Protein AF-W1Y463-F1 (afdb_monomer_lite)

InterPro domains:
  IPR027417 P-loop containing nucleoside triphosphate hydrolase [G3DSA:3.40.50.300] (1-81)
  IPR027417 P-loop containing nucleoside triphosphate hydrolase [SSF52540] (3-91)

pLDDT: mean 80.41, std 13.1, range [51.44, 97.06]

Structure (mmCIF, N/CA/C/O backbone):
data_AF-W1Y463-F1
#
_entry.id   AF-W1Y463-F1
#
loop_
_atom_site.group_PDB
_atom_site.id
_atom_site.type_symbol
_atom_site.label_atom_id
_atom_site.label_alt_id
_atom_site.label_comp_id
_atom_site.label_asym_id
_atom_site.label_entity_id
_atom_site.label_seq_id
_atom_site.pdbx_PDB_ins_code
_atom_site.Cartn_x
_atom_site.Cartn_y
_atom_site.Cartn_z
_atom_site.occupancy
_atom_site.B_iso_or_equiv
_atom_site.auth_seq_id
_atom_site.auth_comp_id
_atom_site.auth_asym_id
_atom_site.auth_atom_id
_atom_site.pdbx_PDB_model_num
ATOM 1 N N . ALA A 1 1 ? -4.566 11.596 15.591 1.00 71.00 1 ALA A N 1
ATOM 2 C CA . ALA A 1 1 ? -4.552 10.163 15.216 1.00 71.00 1 ALA A CA 1
ATOM 3 C C . ALA A 1 1 ? -5.329 9.269 16.180 1.00 71.00 1 ALA A C 1
ATOM 5 O O . ALA A 1 1 ? -6.252 8.618 15.720 1.00 71.00 1 ALA A O 1
ATOM 6 N N . ALA A 1 2 ? -5.041 9.260 17.491 1.00 80.50 2 ALA A N 1
ATOM 7 C CA . ALA A 1 2 ? -5.723 8.367 18.445 1.00 80.50 2 ALA A CA 1
ATOM 8 C C . ALA A 1 2 ? -7.267 8.443 18.399 1.00 80.50 2 ALA A C 1
ATOM 10 O O . ALA A 1 2 ? -7.935 7.412 18.451 1.00 80.50 2 ALA A O 1
ATOM 11 N N . TYR A 1 3 ? -7.831 9.646 18.226 1.00 88.62 3 TYR A N 1
ATOM 12 C CA . TYR A 1 3 ? -9.272 9.830 18.018 1.00 88.62 3 TYR A CA 1
ATOM 13 C C . TYR A 1 3 ? -9.792 9.095 16.772 1.00 88.62 3 TYR A C 1
ATOM 15 O O . TYR A 1 3 ? -10.772 8.364 16.870 1.00 88.62 3 TYR A O 1
ATOM 23 N N . LEU A 1 4 ? -9.116 9.239 15.624 1.00 90.50 4 LEU A N 1
ATOM 24 C CA . LEU A 1 4 ? -9.502 8.585 14.367 1.00 90.50 4 LEU A CA 1
ATOM 25 C C . LEU A 1 4 ? -9.390 7.061 14.473 1.00 90.50 4 LEU A C 1
ATOM 27 O O . LEU A 1 4 ? -10.320 6.364 14.085 1.00 90.50 4 LEU A O 1
ATOM 31 N N . THR A 1 5 ? -8.314 6.541 15.073 1.00 88.69 5 THR A N 1
ATOM 32 C CA . THR A 1 5 ? -8.160 5.096 15.316 1.00 88.69 5 THR A CA 1
ATOM 33 C C . THR A 1 5 ? -9.291 4.559 16.195 1.00 88.69 5 THR A C 1
ATOM 35 O O . THR A 1 5 ? -9.872 3.516 15.901 1.00 88.69 5 THR A O 1
ATOM 38 N N . ARG A 1 6 ? -9.641 5.272 17.273 1.00 90.75 6 ARG A N 1
ATOM 39 C CA . ARG A 1 6 ? -10.755 4.885 18.148 1.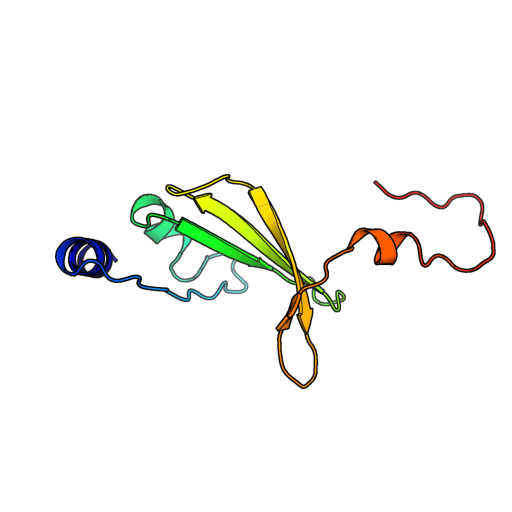00 90.75 6 ARG A CA 1
ATOM 40 C C . ARG A 1 6 ? -12.091 4.952 17.413 1.00 90.75 6 ARG A C 1
ATOM 42 O O . ARG A 1 6 ? -12.869 4.013 17.515 1.00 90.75 6 ARG A O 1
ATOM 49 N N . PHE A 1 7 ? -12.340 6.014 16.651 1.00 94.62 7 PHE A N 1
ATOM 50 C CA . PHE A 1 7 ? -13.552 6.153 15.847 1.00 94.62 7 PHE A CA 1
ATOM 51 C C . PHE A 1 7 ? -13.700 4.997 14.849 1.00 94.62 7 PHE A C 1
ATOM 53 O O . PHE A 1 7 ? -14.758 4.373 14.815 1.00 94.62 7 PHE A O 1
ATOM 60 N N . ALA A 1 8 ? -12.636 4.667 14.108 1.00 94.06 8 ALA A N 1
ATOM 61 C CA . ALA A 1 8 ? -12.599 3.542 13.174 1.00 94.06 8 ALA A CA 1
ATOM 62 C C . ALA A 1 8 ? -12.977 2.224 13.862 1.00 94.06 8 ALA A C 1
ATOM 64 O O . ALA A 1 8 ? -13.868 1.517 13.395 1.00 94.06 8 ALA A O 1
ATOM 65 N N . LYS A 1 9 ? -12.373 1.940 15.026 1.00 90.75 9 LYS A N 1
ATOM 66 C CA . LYS A 1 9 ? -12.642 0.724 15.812 1.00 90.75 9 LYS A CA 1
ATOM 67 C C . LYS A 1 9 ? -14.065 0.675 16.365 1.00 90.75 9 LYS A C 1
ATOM 69 O O . LYS A 1 9 ? -14.694 -0.372 16.309 1.00 90.75 9 LYS A O 1
ATOM 74 N N . THR A 1 10 ? -14.593 1.790 16.871 1.00 95.88 10 THR A N 1
ATOM 75 C CA . THR A 1 10 ? -15.961 1.850 17.413 1.00 95.88 10 THR A CA 1
ATOM 76 C C . THR A 1 10 ? -17.026 1.740 16.322 1.00 95.88 10 THR A C 1
ATOM 78 O O . THR A 1 10 ? -18.088 1.179 16.563 1.00 95.88 10 THR A O 1
ATOM 81 N N . ARG A 1 11 ? -16.766 2.287 15.131 1.00 97.06 11 ARG A N 1
ATOM 82 C CA . ARG A 1 11 ? -17.721 2.303 14.012 1.00 97.06 11 ARG A CA 1
ATOM 83 C C . ARG A 1 11 ? -17.557 1.118 13.057 1.00 97.06 11 ARG A C 1
ATOM 85 O O . ARG A 1 11 ? -18.414 0.937 12.203 1.00 97.06 11 ARG A O 1
ATOM 92 N N . GLY A 1 12 ? -16.474 0.348 13.175 1.00 95.25 12 GLY A N 1
ATOM 93 C CA . GLY A 1 12 ? -16.159 -0.752 12.261 1.00 95.25 12 GLY A CA 1
ATOM 94 C C . GLY A 1 12 ? -15.843 -0.291 10.835 1.00 95.25 12 GLY A C 1
ATOM 95 O O . GLY A 1 12 ? -16.169 -0.994 9.886 1.00 95.25 12 GLY A O 1
ATOM 96 N N . VAL A 1 13 ? -15.248 0.896 10.665 1.00 96.19 13 VAL A N 1
ATOM 97 C CA . VAL A 1 13 ? -14.930 1.475 9.344 1.00 96.19 13 VAL A CA 1
ATOM 98 C C . VAL A 1 13 ? -13.425 1.543 9.104 1.00 96.19 13 VAL A C 1
ATOM 100 O O . VAL A 1 13 ? -12.650 1.741 10.040 1.00 96.19 13 VAL A O 1
ATOM 103 N N . ALA A 1 14 ? -13.008 1.440 7.842 1.00 94.88 14 ALA A N 1
ATOM 104 C CA . ALA A 1 14 ? -11.626 1.685 7.442 1.00 94.88 14 ALA A CA 1
ATOM 105 C C . ALA A 1 14 ? -11.370 3.191 7.270 1.00 94.88 14 ALA A C 1
ATOM 107 O O . ALA A 1 14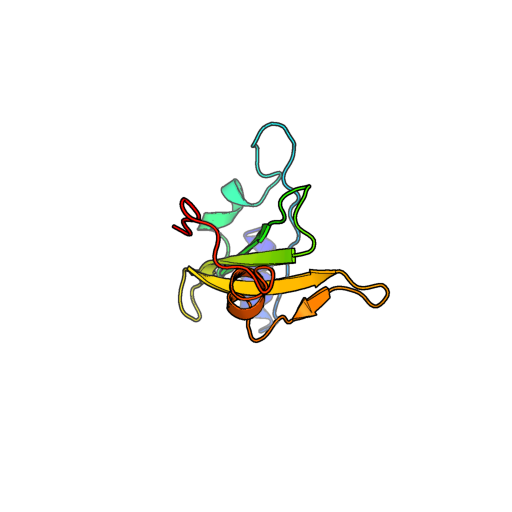 ? -12.173 3.900 6.665 1.00 94.88 14 ALA A O 1
ATOM 108 N N . ILE A 1 15 ? -10.236 3.678 7.782 1.00 94.06 15 ILE A N 1
ATOM 109 C CA . ILE A 1 15 ? -9.771 5.056 7.579 1.00 94.06 15 ILE A CA 1
ATOM 110 C C . ILE A 1 15 ? -8.386 5.007 6.947 1.00 94.06 15 ILE A C 1
ATOM 112 O O . ILE A 1 15 ? -7.464 4.427 7.518 1.00 94.06 15 ILE A O 1
ATOM 116 N N . VAL A 1 16 ? -8.239 5.667 5.799 1.00 92.44 16 VAL A N 1
ATOM 117 C CA . VAL A 1 16 ? -6.950 5.872 5.132 1.00 92.44 16 VAL A CA 1
ATOM 118 C C . VAL A 1 16 ? -6.469 7.288 5.436 1.00 92.44 16 VAL A C 1
ATOM 120 O O . VAL A 1 16 ? -7.196 8.255 5.223 1.00 92.44 16 VAL A O 1
ATOM 123 N N . MET A 1 17 ? -5.249 7.412 5.958 1.00 88.56 17 MET A N 1
ATOM 124 C CA . MET A 1 17 ? -4.605 8.698 6.228 1.00 88.56 17 MET A CA 1
ATOM 125 C C . MET A 1 17 ? -3.427 8.87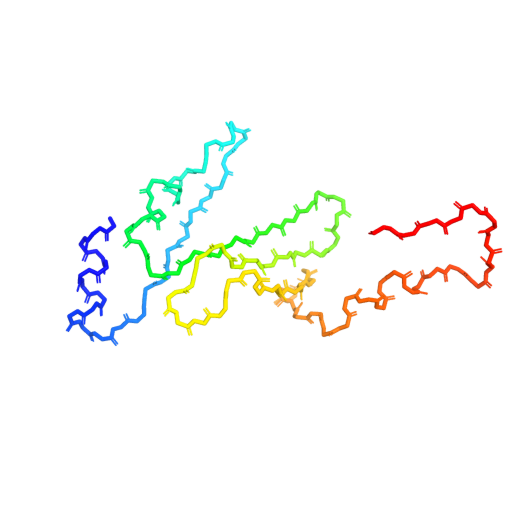9 5.276 1.00 88.56 17 MET A C 1
ATOM 127 O O . MET A 1 17 ? -2.573 8.001 5.186 1.00 88.56 17 MET A O 1
ATOM 131 N N . VAL A 1 18 ? -3.370 10.024 4.597 1.00 88.50 18 VAL A N 1
ATOM 132 C CA . VAL A 1 18 ? -2.274 10.377 3.688 1.00 88.50 18 VAL A CA 1
ATOM 133 C C . VAL A 1 18 ? -1.348 11.354 4.402 1.00 88.50 18 VAL A C 1
ATOM 135 O O . VAL A 1 18 ? -1.787 12.413 4.847 1.00 88.50 18 VAL A O 1
ATOM 138 N N . GLY A 1 19 ? -0.072 10.996 4.524 1.00 85.75 19 GLY A N 1
ATOM 139 C CA . GLY A 1 19 ? 0.969 11.883 5.036 1.00 85.75 19 GLY A CA 1
ATOM 140 C C . GLY A 1 19 ? 2.082 12.020 4.008 1.00 85.75 19 GLY A C 1
ATOM 141 O O . GLY A 1 19 ? 2.571 11.020 3.489 1.00 85.75 19 GLY A O 1
ATOM 142 N N . HIS A 1 20 ? 2.461 13.257 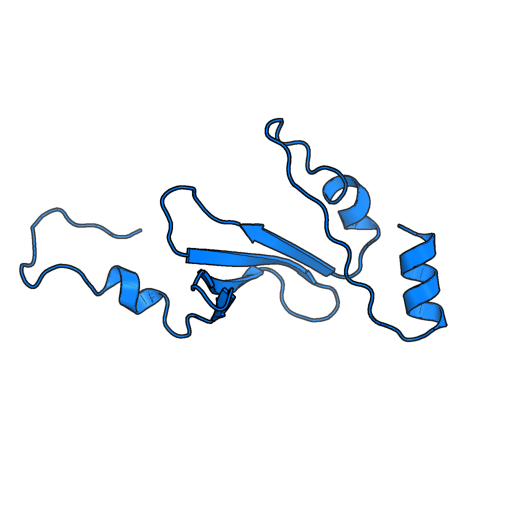3.703 1.00 82.44 20 HIS A N 1
ATOM 143 C CA . HIS A 1 20 ? 3.502 13.549 2.723 1.00 82.44 20 HIS A CA 1
ATOM 144 C C . HIS A 1 20 ? 4.885 13.503 3.381 1.00 82.44 20 HIS A C 1
ATOM 146 O O . HIS A 1 20 ? 5.040 13.828 4.557 1.00 82.44 20 HIS A O 1
ATOM 152 N N . VAL A 1 21 ? 5.906 13.112 2.626 1.00 77.81 21 VAL A N 1
ATOM 153 C CA . VAL A 1 21 ? 7.303 13.181 3.075 1.00 77.81 21 VAL A CA 1
ATOM 154 C C . VAL A 1 21 ? 7.914 14.469 2.536 1.00 77.81 21 VAL A C 1
ATOM 156 O O . VAL A 1 21 ? 7.802 14.741 1.342 1.00 77.81 21 VAL A O 1
ATOM 159 N N . THR A 1 22 ? 8.517 15.287 3.402 1.00 75.38 22 THR A N 1
ATOM 160 C CA . THR A 1 22 ? 9.196 16.526 2.990 1.00 75.38 22 THR A CA 1
ATOM 161 C C . THR A 1 22 ? 10.695 16.294 2.794 1.00 75.38 22 THR A C 1
ATOM 163 O O . THR A 1 22 ? 11.249 15.286 3.235 1.00 75.38 22 THR A O 1
ATOM 166 N N . LYS A 1 23 ? 11.361 17.242 2.117 1.00 68.31 23 LYS A N 1
ATOM 167 C CA . LYS A 1 23 ? 12.788 17.174 1.742 1.00 68.31 23 LYS A CA 1
ATOM 168 C C . LYS A 1 23 ? 13.736 16.992 2.930 1.00 68.31 23 LYS A C 1
ATOM 170 O O . LYS A 1 23 ? 14.809 16.427 2.766 1.00 68.31 23 LYS A O 1
ATOM 175 N N . ASP A 1 24 ? 13.318 17.411 4.118 1.00 64.44 24 ASP A N 1
ATOM 176 C CA . ASP A 1 24 ? 14.126 17.372 5.341 1.00 64.44 24 ASP A CA 1
ATOM 177 C C . ASP A 1 24 ? 14.205 15.958 5.949 1.00 64.44 24 ASP A C 1
ATOM 179 O O . ASP A 1 24 ? 14.685 15.773 7.066 1.00 64.44 24 ASP A O 1
ATOM 183 N N . GLY A 1 25 ? 13.653 14.945 5.267 1.00 53.59 25 GLY A N 1
ATOM 184 C CA . GLY A 1 25 ? 13.540 13.573 5.773 1.00 53.59 25 GLY A CA 1
ATOM 185 C C . GLY A 1 25 ? 12.570 13.441 6.954 1.00 53.59 25 GLY A C 1
ATOM 186 O O . GLY A 1 25 ? 12.285 12.330 7.416 1.00 53.59 25 GLY A O 1
ATOM 187 N N . SER A 1 26 ? 12.017 14.561 7.432 1.00 53.75 26 SER A N 1
ATOM 188 C CA . SER A 1 26 ? 10.891 14.577 8.344 1.00 53.75 26 SER A CA 1
ATOM 189 C C . SER A 1 26 ? 9.668 14.103 7.571 1.00 53.75 26 SER A C 1
ATOM 191 O O . SER A 1 26 ? 9.077 14.830 6.775 1.00 53.75 26 SER A O 1
ATOM 193 N N . LEU A 1 27 ? 9.286 12.847 7.792 1.00 57.12 27 LEU A N 1
ATOM 194 C CA . LEU A 1 27 ? 7.974 12.345 7.407 1.00 57.12 27 LEU A CA 1
ATOM 195 C C . LEU A 1 27 ? 6.948 13.316 8.015 1.00 57.12 27 LEU A C 1
ATOM 197 O O . LEU A 1 27 ? 6.827 13.349 9.242 1.00 57.12 27 LEU A O 1
ATOM 201 N N . ALA A 1 28 ? 6.257 14.133 7.214 1.00 53.41 28 ALA A N 1
ATOM 202 C CA . ALA A 1 28 ? 5.312 15.115 7.738 1.00 53.41 28 ALA A CA 1
ATOM 203 C C . ALA A 1 28 ? 4.085 14.375 8.277 1.00 53.41 28 ALA A C 1
ATOM 205 O O . ALA A 1 28 ? 3.094 14.167 7.583 1.00 53.41 28 ALA A O 1
ATOM 206 N N . GLY A 1 29 ? 4.192 13.900 9.517 1.00 59.56 29 GLY A N 1
ATOM 207 C CA . GLY A 1 29 ? 3.155 13.161 10.222 1.00 59.56 29 GLY A CA 1
ATOM 208 C C . GLY A 1 29 ? 3.429 11.667 10.445 1.00 59.56 29 GLY A C 1
ATOM 209 O O . GLY A 1 29 ? 3.342 11.251 11.599 1.00 59.56 29 GLY A O 1
ATOM 210 N N . PRO A 1 30 ? 3.750 10.813 9.448 1.00 60.03 30 PRO A N 1
ATOM 211 C CA . PRO A 1 30 ? 3.498 9.381 9.625 1.00 60.03 30 PRO A CA 1
ATOM 212 C C . PRO A 1 30 ? 4.440 8.662 10.598 1.00 60.03 30 PRO A C 1
ATOM 214 O O . PRO A 1 30 ? 3.992 7.725 11.245 1.00 60.03 30 PRO A O 1
ATOM 217 N N . LYS A 1 31 ? 5.682 9.127 10.802 1.00 66.38 31 LYS A N 1
ATOM 218 C CA . LYS A 1 31 ? 6.626 8.505 11.754 1.00 66.38 31 LYS A CA 1
ATOM 219 C C . LYS A 1 31 ? 6.148 8.676 13.195 1.00 66.38 31 LYS A C 1
ATOM 221 O O . LYS A 1 31 ? 6.180 7.746 13.990 1.00 66.38 31 LYS A O 1
ATOM 226 N N . VAL A 1 32 ? 5.613 9.857 13.511 1.00 72.12 32 VAL A N 1
ATOM 227 C CA . VAL A 1 32 ? 5.003 10.145 14.821 1.00 72.12 32 VAL A CA 1
ATOM 228 C C . VAL A 1 32 ? 3.730 9.314 15.024 1.00 72.12 32 VAL A C 1
ATOM 230 O O . VAL A 1 32 ? 3.376 8.965 16.148 1.00 72.12 32 VAL A O 1
ATOM 233 N N . LEU A 1 33 ? 3.037 8.968 13.935 1.00 76.25 33 LEU A N 1
ATOM 234 C CA . LEU A 1 33 ? 1.806 8.179 13.968 1.00 76.25 33 LEU A CA 1
ATOM 235 C C . LEU A 1 33 ? 2.033 6.669 13.866 1.00 76.25 33 LEU A C 1
ATOM 237 O O . LEU A 1 33 ? 1.097 5.910 14.114 1.00 76.25 33 LEU A O 1
ATOM 241 N N . GLU A 1 34 ? 3.246 6.225 13.544 1.00 76.31 34 GLU A N 1
ATOM 242 C CA . GLU A 1 34 ? 3.574 4.836 13.223 1.00 76.31 34 GLU A CA 1
ATOM 243 C C . GLU A 1 34 ? 3.204 3.876 14.357 1.00 76.31 34 GLU A C 1
ATOM 245 O O . GLU A 1 34 ? 2.693 2.778 14.127 1.00 76.31 34 GLU A O 1
ATOM 250 N N . HIS A 1 35 ? 3.346 4.312 15.609 1.00 80.75 35 HIS A N 1
ATOM 251 C CA . HIS A 1 35 ? 2.939 3.527 16.774 1.00 80.75 35 HIS A CA 1
ATOM 252 C C . HIS A 1 35 ? 1.417 3.523 17.010 1.00 80.75 35 HIS A C 1
ATOM 254 O O . HIS A 1 35 ? 0.892 2.558 17.567 1.00 80.75 35 HIS A O 1
ATOM 260 N N . CYS A 1 36 ? 0.691 4.541 16.540 1.00 83.31 36 CYS A N 1
ATOM 261 C CA . CYS A 1 36 ? -0.748 4.731 16.765 1.00 83.31 36 CYS A CA 1
ATOM 262 C C . CYS A 1 36 ? -1.657 4.144 15.668 1.00 83.31 36 CYS A C 1
ATOM 264 O O . CYS A 1 36 ? -2.875 4.082 15.863 1.00 83.31 36 CYS A O 1
ATOM 266 N N . ILE A 1 37 ? -1.091 3.748 14.526 1.00 88.25 37 ILE A N 1
ATOM 267 C CA . ILE A 1 37 ? -1.816 3.162 13.388 1.00 88.25 37 ILE A CA 1
ATOM 268 C C . ILE A 1 37 ? -1.707 1.637 13.362 1.00 88.25 37 ILE A C 1
ATOM 270 O O . ILE A 1 37 ? -0.751 1.055 13.885 1.00 88.25 37 ILE A O 1
ATOM 274 N N . ASP A 1 38 ? -2.695 0.983 12.752 1.00 91.44 38 ASP A N 1
ATOM 275 C CA . ASP A 1 38 ? -2.716 -0.475 12.608 1.00 91.44 38 ASP A CA 1
ATOM 276 C C . ASP A 1 38 ? -1.954 -0.954 11.351 1.00 91.44 38 ASP A C 1
ATOM 278 O O . ASP A 1 38 ? -1.398 -2.051 11.359 1.00 91.44 38 ASP A O 1
ATOM 282 N N . CYS A 1 39 ? -1.845 -0.115 10.313 1.00 91.38 39 CYS A N 1
ATOM 283 C CA . CYS A 1 39 ? -1.072 -0.374 9.096 1.00 91.38 39 CYS A CA 1
ATOM 284 C C . CYS A 1 39 ? -0.332 0.900 8.644 1.00 91.38 39 CYS A C 1
ATOM 286 O O . CYS A 1 39 ? -0.890 1.992 8.737 1.00 91.38 39 CYS A O 1
ATOM 288 N N . SER A 1 40 ? 0.909 0.752 8.179 1.00 90.38 40 SER A N 1
ATOM 289 C CA . SER A 1 40 ? 1.749 1.793 7.582 1.00 90.38 40 SER A CA 1
ATOM 290 C C . SER A 1 40 ? 2.271 1.295 6.242 1.00 90.38 40 SER A C 1
ATOM 292 O O . SER A 1 40 ? 2.912 0.240 6.174 1.00 90.38 40 SER A O 1
ATOM 294 N N . VAL A 1 41 ? 2.003 2.062 5.190 1.00 90.88 41 VAL A N 1
ATOM 295 C CA . VAL A 1 41 ? 2.408 1.746 3.824 1.00 90.88 41 VAL A CA 1
ATOM 296 C C . VAL A 1 41 ? 3.037 2.986 3.209 1.00 90.88 41 VAL A C 1
ATOM 298 O O . VAL A 1 41 ? 2.486 4.081 3.322 1.00 90.88 41 VAL A O 1
ATOM 301 N N . LEU A 1 42 ? 4.195 2.812 2.581 1.00 89.44 42 LEU A N 1
ATOM 302 C CA . LEU A 1 42 ? 4.922 3.871 1.899 1.00 89.44 42 LEU A CA 1
ATOM 303 C C . LEU A 1 42 ? 4.814 3.654 0.394 1.00 89.44 42 LEU A C 1
ATOM 305 O O . LEU A 1 42 ? 5.168 2.585 -0.099 1.00 89.44 42 LEU A O 1
ATOM 309 N N . LEU A 1 43 ? 4.326 4.666 -0.319 1.00 90.25 43 LEU A N 1
ATOM 310 C CA . LEU A 1 43 ? 4.439 4.734 -1.769 1.00 90.25 43 LEU A CA 1
ATOM 311 C C . LEU A 1 43 ? 5.693 5.539 -2.095 1.00 90.25 43 LEU A C 1
ATOM 313 O O . LEU A 1 43 ? 5.718 6.750 -1.886 1.00 90.25 43 LEU A O 1
ATOM 317 N N . ASP A 1 44 ? 6.711 4.848 -2.582 1.00 86.38 44 ASP A N 1
ATOM 318 C CA . ASP A 1 44 ? 7.987 5.433 -2.967 1.00 86.38 44 ASP A CA 1
ATOM 319 C C . ASP A 1 44 ? 8.164 5.387 -4.488 1.00 86.38 44 ASP A C 1
ATOM 321 O O . ASP A 1 44 ? 7.594 4.544 -5.189 1.00 86.38 44 ASP A O 1
ATOM 325 N N . GLY A 1 45 ? 8.933 6.326 -5.011 1.00 81.81 45 GLY A N 1
ATOM 326 C CA . GLY A 1 45 ? 9.242 6.446 -6.420 1.00 81.81 45 GLY A CA 1
ATOM 327 C C . GLY A 1 45 ? 10.513 7.242 -6.591 1.00 81.81 45 GLY A C 1
ATOM 328 O O . GLY A 1 45 ? 10.523 8.436 -6.301 1.00 81.81 45 GLY A O 1
ATOM 329 N N . ASP A 1 46 ? 11.550 6.590 -7.104 1.00 73.12 46 ASP A N 1
ATOM 330 C CA . ASP A 1 46 ? 12.743 7.303 -7.541 1.00 73.12 46 ASP A CA 1
ATOM 331 C C . ASP A 1 46 ? 12.387 8.246 -8.703 1.00 73.12 46 ASP A C 1
ATOM 333 O O . ASP A 1 46 ? 11.509 7.938 -9.519 1.00 73.12 46 ASP A O 1
ATOM 337 N N . ALA A 1 47 ? 13.054 9.397 -8.768 1.00 63.25 47 ALA A N 1
ATOM 338 C CA . ALA A 1 47 ? 12.774 10.450 -9.740 1.00 63.25 47 ALA A CA 1
ATOM 339 C C . ALA A 1 47 ? 12.924 9.951 -11.187 1.00 63.25 47 ALA A C 1
ATOM 341 O O . ALA A 1 47 ? 12.122 10.323 -12.045 1.00 63.25 47 ALA A O 1
ATOM 342 N N . ASP A 1 48 ? 13.882 9.052 -11.424 1.00 60.22 48 ASP A N 1
ATOM 343 C CA . ASP A 1 48 ? 14.154 8.453 -12.737 1.00 60.22 48 ASP A CA 1
ATOM 344 C C . ASP A 1 48 ? 13.330 7.188 -13.020 1.00 60.22 48 ASP A C 1
ATOM 34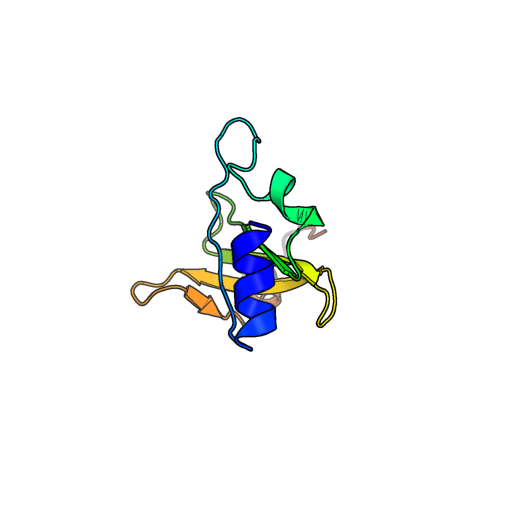6 O O . ASP A 1 48 ? 13.285 6.694 -14.151 1.00 60.22 48 ASP A O 1
ATOM 350 N N . SER A 1 49 ? 12.635 6.644 -12.018 1.00 71.19 49 SER A N 1
ATOM 351 C CA . SER A 1 49 ? 11.837 5.438 -12.205 1.00 71.19 49 SER A CA 1
ATOM 352 C C . SER A 1 49 ? 10.434 5.782 -12.700 1.00 71.19 49 SER A C 1
ATOM 354 O O . SER A 1 49 ? 9.675 6.519 -12.067 1.00 71.19 49 SER A O 1
ATOM 356 N N . ARG A 1 50 ? 10.025 5.159 -13.812 1.00 79.19 50 ARG A N 1
ATOM 357 C CA . ARG A 1 50 ? 8.616 5.137 -14.266 1.00 79.19 50 ARG A CA 1
ATOM 358 C C . ARG A 1 50 ? 7.707 4.344 -13.321 1.00 79.19 50 ARG A C 1
ATOM 360 O O . ARG A 1 50 ? 6.482 4.391 -13.452 1.00 79.19 50 ARG A O 1
ATOM 367 N N . PHE A 1 51 ? 8.305 3.610 -12.388 1.00 86.25 51 PHE A N 1
ATOM 368 C CA . PHE A 1 51 ? 7.608 2.763 -11.443 1.00 86.25 51 PHE A CA 1
ATOM 369 C C . PHE A 1 51 ? 7.525 3.418 -10.066 1.00 86.25 51 PHE A C 1
ATOM 371 O O . PHE A 1 51 ? 8.331 4.265 -9.675 1.00 86.25 51 PHE A O 1
ATOM 378 N N . ARG A 1 52 ? 6.500 3.020 -9.329 1.00 89.75 52 ARG A N 1
ATOM 379 C CA . ARG A 1 52 ? 6.257 3.357 -7.935 1.00 89.75 52 ARG A CA 1
ATOM 380 C C . ARG A 1 52 ? 6.147 2.056 -7.166 1.00 89.75 52 ARG A C 1
ATOM 382 O O . ARG A 1 52 ? 5.470 1.128 -7.606 1.00 89.75 52 ARG A O 1
ATOM 389 N N . THR A 1 53 ? 6.808 1.981 -6.027 1.00 89.62 53 THR A N 1
ATOM 390 C CA . THR A 1 53 ? 6.758 0.821 -5.146 1.00 89.62 53 THR A CA 1
ATOM 391 C C . THR A 1 53 ? 5.939 1.159 -3.921 1.00 89.62 53 THR A C 1
ATOM 393 O O . THR A 1 53 ? 6.235 2.122 -3.219 1.00 89.62 53 THR A O 1
ATOM 396 N N . LEU A 1 54 ? 4.925 0.353 -3.647 1.00 92.00 54 LEU A N 1
ATOM 397 C CA . LEU A 1 54 ? 4.139 0.419 -2.431 1.00 92.00 54 LEU A CA 1
ATOM 398 C C . LEU A 1 54 ? 4.665 -0.653 -1.474 1.00 92.00 54 LEU A C 1
ATOM 400 O O . LEU A 1 54 ? 4.571 -1.840 -1.781 1.00 92.00 54 LEU A O 1
ATOM 404 N N . ARG A 1 55 ? 5.236 -0.253 -0.337 1.00 90.62 55 ARG A N 1
ATOM 405 C CA . ARG A 1 55 ? 5.817 -1.180 0.642 1.00 90.62 55 ARG A CA 1
ATOM 406 C C . ARG A 1 55 ? 5.152 -1.043 1.999 1.00 90.62 55 ARG A C 1
ATOM 408 O O . ARG A 1 55 ? 5.036 0.062 2.531 1.00 90.62 55 ARG A O 1
ATOM 415 N N . SER A 1 56 ? 4.756 -2.169 2.590 1.00 91.44 56 SER A N 1
ATOM 416 C CA . SER A 1 56 ? 4.281 -2.175 3.975 1.00 91.44 56 SER A CA 1
ATOM 417 C C . SER A 1 56 ? 5.448 -2.159 4.961 1.00 91.44 56 SER A C 1
ATOM 419 O O . SER A 1 56 ? 6.292 -3.054 4.948 1.00 91.44 56 SER A O 1
ATOM 421 N N . HIS A 1 57 ? 5.462 -1.169 5.852 1.00 88.31 57 HIS A N 1
ATOM 422 C CA . HIS A 1 57 ? 6.413 -1.078 6.967 1.00 88.31 57 HIS A CA 1
ATOM 423 C C . HIS A 1 57 ? 5.814 -1.597 8.279 1.00 88.31 57 HIS A C 1
ATOM 425 O O . HIS A 1 57 ? 6.528 -2.063 9.163 1.00 88.31 57 HIS A O 1
ATOM 431 N N . LYS A 1 58 ? 4.483 -1.549 8.398 1.00 90.75 58 LYS A N 1
ATOM 432 C CA . LYS A 1 58 ? 3.731 -2.092 9.527 1.00 90.75 58 LYS A CA 1
ATOM 433 C C . LYS A 1 58 ? 2.404 -2.626 9.018 1.00 90.75 58 LYS A C 1
ATOM 435 O O . LYS A 1 58 ? 1.681 -1.907 8.338 1.00 90.75 58 LYS A O 1
ATOM 440 N N . ASN A 1 59 ? 2.044 -3.844 9.399 1.00 92.75 59 ASN A N 1
ATOM 441 C CA . ASN A 1 59 ? 0.754 -4.423 9.053 1.00 92.75 59 ASN A CA 1
ATOM 442 C C . ASN A 1 59 ? 0.276 -5.334 10.183 1.00 92.75 59 ASN A C 1
ATOM 444 O O . ASN A 1 59 ? 0.871 -6.374 10.434 1.00 92.75 59 ASN A O 1
ATOM 448 N N . ARG A 1 60 ? -0.782 -4.942 10.900 1.00 92.00 60 ARG A N 1
ATOM 449 C CA . ARG A 1 60 ? -1.405 -5.806 11.919 1.00 92.00 60 ARG A CA 1
ATOM 450 C C . ARG A 1 60 ? -2.347 -6.859 11.334 1.00 92.00 60 ARG A C 1
ATOM 452 O O . ARG A 1 60 ? -2.828 -7.701 12.083 1.00 92.00 60 ARG A O 1
ATOM 459 N N . PHE A 1 61 ? -2.615 -6.801 10.032 1.00 91.38 61 PHE A N 1
ATOM 460 C CA . PHE A 1 61 ? -3.603 -7.639 9.353 1.00 91.38 61 PHE A CA 1
ATOM 461 C C . PHE A 1 61 ? -2.989 -8.531 8.263 1.00 91.38 61 PHE A C 1
ATOM 463 O O . PHE A 1 61 ? -3.728 -9.160 7.514 1.00 91.38 61 PHE A O 1
ATOM 470 N N . GLY A 1 62 ? -1.660 -8.585 8.149 1.00 91.12 62 GLY A N 1
ATOM 471 C CA . GLY A 1 62 ? -0.965 -9.315 7.089 1.00 91.12 62 GLY A CA 1
ATOM 472 C C . GLY A 1 62 ? 0.550 -9.229 7.229 1.00 91.12 62 GLY A C 1
ATOM 473 O O . GLY A 1 62 ? 1.055 -8.807 8.273 1.00 91.12 62 GLY A O 1
ATOM 474 N N . ALA A 1 63 ? 1.280 -9.625 6.186 1.00 90.19 63 ALA A N 1
ATOM 475 C CA . ALA A 1 63 ? 2.732 -9.584 6.222 1.00 90.19 63 ALA A CA 1
ATOM 476 C C . ALA A 1 63 ? 3.260 -8.143 6.149 1.00 90.19 63 ALA A C 1
ATOM 478 O O . ALA A 1 63 ? 2.667 -7.236 5.556 1.00 90.19 63 ALA A O 1
ATOM 479 N N . VAL A 1 64 ? 4.405 -7.943 6.797 1.00 88.69 64 VAL A N 1
ATOM 480 C CA . VAL A 1 64 ? 5.254 -6.764 6.611 1.00 88.69 64 VAL A CA 1
ATOM 481 C C . VAL A 1 64 ? 6.184 -7.006 5.425 1.00 88.69 64 VAL A C 1
ATOM 483 O O . VAL A 1 64 ? 6.453 -8.154 5.078 1.00 88.69 64 VAL A O 1
ATOM 486 N N . ASN A 1 65 ? 6.698 -5.940 4.814 1.00 85.75 65 ASN A N 1
ATOM 487 C CA . ASN A 1 65 ? 7.557 -6.000 3.626 1.00 85.75 65 ASN A CA 1
ATOM 488 C C . ASN A 1 65 ? 6.905 -6.606 2.371 1.00 85.75 65 ASN A C 1
ATOM 490 O O . ASN A 1 65 ? 7.614 -6.922 1.417 1.00 85.75 65 ASN A O 1
ATOM 494 N N . GLU A 1 66 ? 5.575 -6.710 2.326 1.00 87.19 66 GLU A N 1
ATOM 495 C CA . GLU A 1 66 ? 4.877 -6.895 1.054 1.00 87.19 66 GLU A CA 1
ATOM 496 C C . GLU A 1 66 ? 5.162 -5.705 0.129 1.00 87.19 66 GLU A C 1
ATOM 498 O O . GLU A 1 66 ? 5.202 -4.548 0.571 1.00 87.19 66 GLU A O 1
ATOM 503 N N . LEU A 1 67 ? 5.385 -6.016 -1.149 1.00 88.31 67 LEU A N 1
ATOM 504 C CA . LEU A 1 67 ? 5.776 -5.072 -2.186 1.00 88.31 67 LEU A CA 1
ATOM 505 C C . LEU A 1 67 ? 4.772 -5.133 -3.337 1.00 88.31 67 LEU A C 1
ATOM 507 O O . LEU A 1 67 ? 4.673 -6.146 -4.023 1.00 88.31 67 LEU A O 1
ATOM 511 N N . GLY A 1 68 ? 4.079 -4.025 -3.575 1.00 90.88 68 GLY A N 1
ATOM 512 C CA . GLY A 1 68 ? 3.344 -3.786 -4.812 1.00 90.88 68 GLY A CA 1
ATOM 513 C C . GLY A 1 68 ? 4.165 -2.901 -5.742 1.00 90.88 68 GLY A C 1
ATOM 514 O O . GLY A 1 68 ? 4.721 -1.893 -5.303 1.00 90.88 68 GLY A O 1
ATOM 515 N N . VAL A 1 69 ? 4.244 -3.252 -7.023 1.00 91.00 69 VAL A N 1
ATOM 516 C CA . VAL A 1 69 ? 4.904 -2.425 -8.042 1.00 91.00 69 VAL A CA 1
ATOM 517 C C . VAL A 1 69 ? 3.840 -1.858 -8.968 1.00 91.00 69 VAL A C 1
ATOM 519 O O . VAL A 1 69 ? 2.985 -2.587 -9.461 1.00 91.00 69 VAL A O 1
ATOM 522 N N . PHE A 1 70 ? 3.889 -0.552 -9.204 1.00 91.62 70 PHE A N 1
ATOM 523 C CA . PHE A 1 70 ? 2.913 0.176 -10.003 1.00 91.62 70 PHE A CA 1
ATOM 524 C C . PHE A 1 70 ? 3.614 1.040 -11.047 1.00 91.62 70 PHE A C 1
ATOM 526 O O . PHE A 1 70 ? 4.695 1.564 -10.800 1.00 91.62 70 PHE A O 1
ATOM 533 N N . ALA A 1 71 ? 2.992 1.230 -12.204 1.00 89.81 71 ALA A N 1
ATOM 534 C CA . ALA A 1 71 ? 3.406 2.195 -13.215 1.00 89.81 71 ALA A CA 1
ATOM 535 C C . ALA A 1 71 ? 2.388 3.338 -13.265 1.00 89.81 71 ALA A C 1
ATOM 537 O O . ALA A 1 71 ? 1.180 3.093 -13.253 1.00 89.81 71 ALA A O 1
ATOM 538 N N . MET A 1 72 ? 2.863 4.583 -13.328 1.00 88.75 72 MET A N 1
ATOM 539 C CA . MET A 1 72 ? 1.977 5.729 -13.536 1.00 88.75 72 MET A CA 1
ATOM 540 C C . MET A 1 72 ? 1.658 5.852 -15.026 1.00 88.75 72 MET A C 1
ATOM 542 O O . MET A 1 72 ? 2.551 6.030 -15.850 1.00 88.75 72 MET A O 1
ATOM 546 N N . THR A 1 73 ? 0.381 5.744 -15.364 1.00 89.31 73 THR A N 1
ATOM 547 C CA . THR A 1 73 ? -0.144 5.920 -16.721 1.00 89.31 73 THR A CA 1
ATOM 548 C C . THR A 1 73 ? -0.992 7.186 -16.785 1.00 89.31 73 THR A C 1
ATOM 550 O O . THR A 1 73 ? -1.295 7.791 -15.756 1.00 89.31 73 THR A O 1
ATOM 553 N N . GLU A 1 74 ? -1.442 7.566 -17.979 1.00 91.12 74 GLU A N 1
ATOM 554 C CA . GLU A 1 74 ? -2.387 8.679 -18.157 1.00 91.12 74 GLU A CA 1
ATOM 555 C C . GLU A 1 74 ? -3.709 8.467 -17.398 1.00 91.12 74 GLU A C 1
ATOM 557 O O . GLU A 1 74 ? -4.368 9.427 -17.011 1.00 91.12 74 GLU A O 1
ATOM 562 N N . GLN A 1 75 ? -4.075 7.208 -17.138 1.00 94.06 75 GLN A N 1
ATOM 563 C CA . GLN A 1 75 ? -5.277 6.829 -16.392 1.00 94.06 75 GLN A CA 1
ATOM 564 C C . GLN A 1 75 ? -5.018 6.645 -14.885 1.00 94.06 75 GLN A C 1
ATOM 566 O O . GLN A 1 75 ? -5.938 6.313 -14.140 1.00 94.06 75 GLN A O 1
ATOM 571 N N . GLY A 1 76 ? -3.780 6.852 -14.422 1.00 90.94 76 GLY A N 1
ATOM 572 C CA . GLY A 1 76 ? -3.368 6.674 -13.029 1.00 90.94 76 GLY A CA 1
ATOM 573 C C . GLY A 1 76 ? -2.442 5.475 -12.800 1.00 90.94 76 GLY A C 1
ATOM 574 O O . GLY A 1 76 ? -1.817 4.959 -13.731 1.00 90.94 76 GLY A O 1
ATOM 575 N N . LEU A 1 77 ? -2.323 5.056 -11.535 1.00 91.00 77 LEU A N 1
ATOM 576 C CA . LEU A 1 77 ? -1.452 3.954 -11.118 1.00 91.00 77 LEU A CA 1
ATOM 577 C C . LEU A 1 77 ? -2.027 2.603 -11.550 1.00 91.00 77 LEU A C 1
ATOM 579 O O . LEU A 1 77 ? -3.127 2.229 -11.148 1.00 91.00 77 LEU A O 1
ATOM 583 N N . ARG A 1 78 ? -1.245 1.851 -12.324 1.00 91.75 78 ARG A N 1
ATOM 584 C CA . ARG A 1 78 ? -1.568 0.491 -12.760 1.00 91.75 78 ARG A CA 1
ATOM 585 C C . ARG A 1 78 ? -0.583 -0.503 -12.166 1.00 91.75 78 AR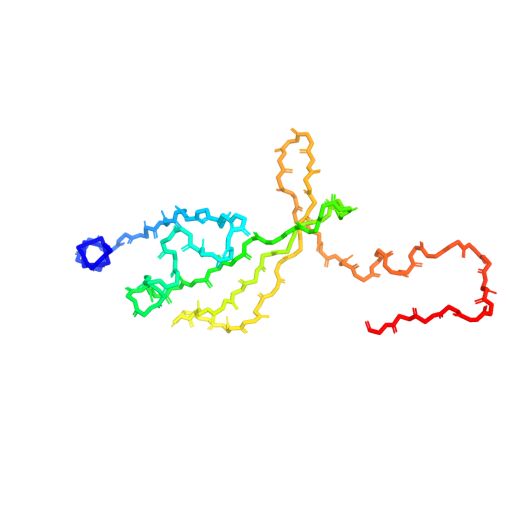G A C 1
ATOM 587 O O . ARG A 1 78 ? 0.621 -0.271 -12.208 1.00 91.75 78 ARG A O 1
ATOM 594 N N . GLU A 1 79 ? -1.092 -1.608 -11.637 1.00 91.50 79 GLU A N 1
ATOM 595 C CA . GLU A 1 79 ? -0.268 -2.691 -11.096 1.00 91.50 79 GLU A CA 1
ATOM 596 C C . GLU A 1 79 ? 0.619 -3.326 -12.179 1.00 91.50 79 GLU A C 1
ATOM 598 O O . GLU A 1 79 ? 0.192 -3.543 -13.317 1.00 91.50 79 GLU A O 1
ATOM 603 N N . VAL A 1 80 ? 1.860 -3.637 -11.804 1.00 89.25 80 VAL A N 1
ATOM 604 C CA . VAL A 1 80 ? 2.840 -4.359 -12.614 1.00 89.25 80 VAL A CA 1
ATOM 605 C C . VAL A 1 80 ? 3.014 -5.754 -12.026 1.00 89.25 80 VAL A C 1
ATOM 607 O O . VAL A 1 80 ? 3.727 -5.946 -11.046 1.00 89.25 80 VAL A O 1
ATOM 610 N N . SER A 1 81 ? 2.380 -6.742 -12.654 1.00 84.06 81 SER A N 1
ATOM 611 C CA . SER A 1 81 ? 2.341 -8.125 -12.158 1.00 84.06 81 SER A CA 1
ATOM 612 C C . SER A 1 81 ? 3.684 -8.856 -12.271 1.00 84.06 81 SER A C 1
ATOM 614 O O . SER A 1 81 ? 3.952 -9.780 -11.511 1.00 84.06 81 SER A O 1
ATOM 616 N N . ASN A 1 82 ? 4.534 -8.463 -13.227 1.00 80.75 82 ASN A N 1
ATOM 617 C CA . ASN A 1 82 ? 5.865 -9.038 -13.423 1.00 80.75 82 ASN A CA 1
ATOM 618 C C . ASN A 1 82 ? 6.929 -7.928 -13.453 1.00 80.75 82 ASN A C 1
ATOM 620 O O . ASN A 1 82 ? 7.332 -7.486 -14.532 1.00 80.75 82 ASN A O 1
ATOM 624 N N . PRO A 1 83 ? 7.388 -7.456 -12.283 1.00 73.06 83 PRO A N 1
ATOM 625 C CA . PRO A 1 83 ? 8.433 -6.440 -12.217 1.00 73.06 83 PRO A CA 1
ATOM 626 C C . PRO A 1 83 ? 9.785 -6.961 -12.732 1.00 73.06 83 PRO A C 1
ATOM 628 O O . PRO A 1 83 ? 10.584 -6.188 -13.251 1.00 73.06 83 PRO A O 1
ATOM 631 N N . SER A 1 84 ? 10.040 -8.271 -12.665 1.00 70.94 84 SER A N 1
ATOM 632 C CA . SER A 1 84 ? 11.287 -8.881 -13.145 1.00 70.94 84 SER A CA 1
ATOM 633 C C . SER A 1 84 ? 11.467 -8.760 -14.659 1.00 70.94 84 SER A C 1
ATOM 635 O O . SER A 1 84 ? 12.598 -8.650 -15.126 1.00 70.94 84 SER A O 1
ATOM 637 N N . ALA A 1 85 ? 10.373 -8.701 -15.428 1.00 63.88 85 ALA A N 1
ATOM 638 C CA . ALA A 1 85 ? 10.424 -8.475 -16.873 1.00 63.88 85 ALA A CA 1
ATOM 639 C C . ALA A 1 85 ? 11.173 -7.182 -17.246 1.00 63.88 85 ALA A C 1
ATOM 641 O O . ALA A 1 85 ? 11.819 -7.133 -18.286 1.00 63.88 85 ALA A O 1
ATOM 642 N N . ILE A 1 86 ? 11.157 -6.173 -16.367 1.00 63.56 86 ILE A N 1
ATOM 643 C CA . ILE A 1 86 ? 11.851 -4.891 -16.562 1.00 63.56 86 ILE A CA 1
ATOM 644 C C . ILE A 1 86 ? 13.376 -5.084 -16.583 1.00 63.56 86 ILE A C 1
ATOM 646 O O . ILE A 1 86 ? 14.074 -4.450 -17.372 1.00 63.56 86 ILE A O 1
ATOM 650 N N . PHE A 1 87 ? 13.897 -5.978 -15.741 1.00 63.62 87 PHE A N 1
ATOM 651 C CA . PHE A 1 87 ? 15.327 -6.300 -15.691 1.00 63.62 87 PHE A CA 1
ATOM 652 C C . PHE A 1 87 ? 15.745 -7.290 -16.786 1.00 63.62 87 PHE A C 1
ATOM 654 O O . PHE A 1 87 ? 16.922 -7.352 -17.139 1.00 63.62 87 PHE A O 1
ATOM 661 N N . LEU A 1 88 ? 14.785 -8.053 -17.321 1.00 60.50 88 LEU A N 1
ATOM 662 C CA . LEU A 1 88 ? 14.991 -9.019 -18.402 1.00 60.50 88 LEU A CA 1
ATOM 663 C C . LEU A 1 88 ? 14.949 -8.377 -19.793 1.00 60.50 88 LEU A C 1
ATOM 665 O O . LEU A 1 88 ? 15.541 -8.928 -20.715 1.00 60.50 88 LEU A O 1
ATOM 669 N N . SER A 1 89 ? 14.331 -7.202 -19.951 1.00 55.41 89 SER A N 1
ATOM 670 C CA . SER A 1 89 ? 14.414 -6.377 -21.165 1.00 55.41 89 SER A CA 1
ATOM 671 C C . SER A 1 89 ? 15.780 -5.684 -21.305 1.00 55.41 89 SER A C 1
ATOM 673 O O . SER A 1 89 ? 15.869 -4.463 -21.431 1.00 55.41 89 SER A O 1
ATOM 675 N N . ARG A 1 90 ? 16.863 -6.466 -21.244 1.00 55.97 90 ARG A N 1
ATOM 676 C CA . ARG A 1 90 ? 18.179 -6.076 -21.765 1.00 55.97 90 ARG A CA 1
ATOM 677 C C . ARG A 1 90 ? 18.138 -6.223 -23.290 1.00 55.97 90 ARG A C 1
ATOM 679 O O . ARG A 1 90 ? 17.394 -7.057 -23.797 1.00 55.97 90 ARG A O 1
ATOM 686 N N . GLY A 1 91 ? 18.885 -5.386 -24.013 1.00 56.94 91 GLY A N 1
ATOM 687 C CA . GLY A 1 91 ? 19.008 -5.516 -25.468 1.00 56.94 91 GLY A CA 1
ATOM 688 C C . GLY A 1 91 ? 19.487 -6.916 -25.862 1.00 56.94 91 GLY A C 1
ATOM 689 O O . GLY A 1 91 ? 20.135 -7.584 -25.059 1.00 56.94 91 GLY A O 1
ATOM 690 N N . ASP A 1 92 ? 19.177 -7.340 -27.088 1.00 57.66 92 ASP A N 1
ATOM 691 C CA . ASP A 1 92 ? 19.457 -8.691 -27.611 1.00 57.66 92 ASP A CA 1
ATOM 692 C C . ASP A 1 92 ? 20.940 -9.120 -27.515 1.00 57.66 92 ASP A C 1
ATOM 694 O O . ASP A 1 92 ? 21.260 -10.301 -27.643 1.00 57.66 92 ASP A O 1
ATOM 698 N N . GLU A 1 93 ? 21.860 -8.187 -27.251 1.00 61.78 93 GLU A N 1
ATOM 699 C CA . GLU A 1 93 ? 23.281 -8.465 -27.062 1.00 61.78 93 GLU A CA 1
ATOM 700 C C . GLU A 1 93 ? 23.662 -8.648 -25.588 1.00 61.78 93 GLU A C 1
ATOM 702 O O . GLU A 1 93 ? 23.644 -7.720 -24.772 1.00 61.78 93 GLU A O 1
ATOM 707 N N . VAL A 1 94 ? 24.118 -9.858 -25.261 1.00 61.16 94 VAL A N 1
ATOM 708 C CA . VAL A 1 94 ? 24.785 -10.160 -23.992 1.00 61.16 94 VAL A CA 1
ATOM 709 C C . VAL A 1 94 ? 26.094 -9.372 -23.922 1.00 61.16 94 VAL A C 1
ATOM 711 O O . VAL A 1 94 ? 27.105 -9.758 -24.504 1.00 61.16 94 VAL A O 1
ATOM 714 N N . THR A 1 95 ? 26.087 -8.253 -23.200 1.00 68.12 95 THR A N 1
ATOM 715 C CA . THR A 1 95 ? 27.288 -7.442 -22.975 1.00 68.12 95 THR A CA 1
ATOM 716 C C . THR A 1 95 ? 28.044 -7.934 -21.740 1.00 68.12 95 THR A C 1
ATOM 718 O O . THR A 1 95 ? 27.485 -8.018 -20.640 1.00 68.12 95 THR A O 1
ATOM 721 N N . SER A 1 96 ? 29.335 -8.232 -21.899 1.00 77.50 96 SER A N 1
ATOM 722 C CA . SER A 1 96 ? 30.226 -8.549 -20.776 1.00 77.50 96 SER A CA 1
ATOM 723 C C . SER A 1 96 ? 30.268 -7.396 -19.766 1.00 77.50 96 SER A C 1
ATOM 725 O O . SER A 1 96 ? 30.383 -6.236 -20.149 1.00 77.50 96 SER A O 1
ATOM 727 N N . GLY A 1 97 ? 30.197 -7.718 -18.470 1.00 75.25 97 GLY A N 1
ATOM 728 C CA . GLY A 1 97 ? 30.249 -6.736 -17.375 1.00 75.25 97 GLY A CA 1
ATOM 729 C C . GLY A 1 97 ? 28.890 -6.289 -16.818 1.00 75.25 97 GLY A C 1
ATOM 730 O O . GLY A 1 97 ? 28.846 -5.446 -15.927 1.00 75.25 97 GLY A O 1
ATOM 731 N N . SER A 1 98 ? 27.779 -6.854 -17.295 1.00 71.12 98 SER A N 1
ATOM 732 C CA . SER A 1 98 ? 26.438 -6.459 -16.858 1.00 71.12 98 SER A CA 1
ATOM 733 C C . SER A 1 98 ? 25.939 -7.261 -15.643 1.00 71.12 98 SER A C 1
ATOM 735 O O . SER A 1 98 ? 25.559 -8.423 -15.778 1.00 71.12 98 SER A O 1
ATOM 737 N N . SER A 1 99 ? 25.871 -6.632 -14.464 1.00 70.25 99 SER A N 1
ATOM 738 C CA . SER A 1 99 ? 25.389 -7.234 -13.203 1.00 70.25 99 SER A CA 1
ATOM 739 C C . SER A 1 99 ? 24.033 -6.656 -12.772 1.00 70.25 99 SER A C 1
ATOM 741 O O . SER A 1 99 ? 23.761 -5.482 -13.018 1.00 70.25 99 SER A O 1
ATOM 743 N N . VAL A 1 100 ? 23.174 -7.476 -12.161 1.00 65.19 100 VAL A N 1
ATOM 744 C CA . VAL A 1 100 ? 21.986 -7.040 -11.402 1.00 65.19 100 VAL A CA 1
ATOM 745 C C . VAL A 1 100 ? 22.170 -7.586 -9.991 1.00 65.19 100 VAL A C 1
ATOM 747 O O . VAL A 1 100 ? 22.455 -8.776 -9.851 1.00 65.19 100 VAL A O 1
ATOM 750 N N . MET A 1 101 ? 22.060 -6.728 -8.979 1.00 51.44 101 MET A N 1
ATOM 751 C CA . MET A 1 101 ? 22.135 -7.110 -7.565 1.00 51.44 101 MET A CA 1
ATOM 752 C C . MET A 1 101 ? 20.742 -7.108 -6.949 1.00 51.44 101 MET A C 1
ATOM 754 O O . MET A 1 101 ? 19.981 -6.165 -7.265 1.00 51.44 101 MET A O 1
#

Foldseek 3Di:
DLVVLVVCVVVVHDDDDDWDQDPVRPRRPVVVCVVVDQWDWDFDDDPPDQKIWIATCHHNPDDHGDIWIWGQDPVGTDTDPCPVVVVVPDPPDDDPPDDDD

Sequence (101 aa):
AAYLTRFAKTRGVAIVMVGHVTKDGSLAGPKVLEHCIDCSVLLDGDADSRFRTLRSHKNRFGAVNELGVFAMTEQGLREVSNPSAIFLSRGDEVTSGSSVM

Radius of gyration: 18.05 Å; chains: 1; bounding box: 48×28×46 Å

Organism: NCBI:txid408170

Secondary structure (DSSP, 8-state):
-HHHHHHHHHHT-------PBPTTS-BSSHHHHTTT-SEEEEEE--TT-SEEEEEEEEESSS-SS-EEEEEEETTEEEE-S-THHHHH---SS--TT----